Protein AF-A0A4R4NH53-F1 (afdb_monomer_lite)

Structure (mmCIF, N/CA/C/O backbone):
data_AF-A0A4R4NH53-F1
#
_entry.id   AF-A0A4R4NH53-F1
#
loop_
_atom_site.group_PDB
_atom_site.id
_atom_site.type_symbol
_atom_site.label_atom_id
_atom_site.label_alt_id
_atom_site.label_comp_id
_atom_site.label_asym_id
_atom_site.label_entity_id
_atom_site.label_seq_id
_atom_site.pdbx_PDB_ins_code
_atom_site.Cartn_x
_atom_site.Cartn_y
_atom_site.Cartn_z
_atom_site.occupancy
_atom_site.B_iso_or_equiv
_atom_site.auth_seq_id
_atom_site.auth_comp_id
_atom_site.auth_asym_id
_atom_site.auth_atom_id
_atom_site.pdbx_PDB_model_num
ATOM 1 N N . MET A 1 1 ? 4.614 19.154 -10.291 1.00 46.84 1 MET A N 1
ATOM 2 C CA . MET A 1 1 ? 4.232 17.991 -9.461 1.00 46.84 1 MET A CA 1
ATOM 3 C C . MET A 1 1 ? 4.997 16.799 -10.012 1.00 46.84 1 MET A C 1
ATOM 5 O O . MET A 1 1 ? 4.875 16.533 -11.199 1.00 46.84 1 MET A O 1
ATOM 9 N N . VAL A 1 2 ? 5.912 16.216 -9.237 1.00 52.31 2 VAL A N 1
ATOM 10 C CA . VAL A 1 2 ? 6.906 15.260 -9.757 1.00 52.31 2 VAL A CA 1
ATOM 11 C C . VAL A 1 2 ? 6.197 13.965 -10.156 1.00 52.31 2 VAL A C 1
ATOM 13 O O . VAL A 1 2 ? 5.719 13.238 -9.290 1.00 52.31 2 VAL A O 1
ATOM 16 N N . ASN A 1 3 ? 6.109 13.679 -11.456 1.00 60.62 3 ASN A N 1
ATOM 17 C CA . ASN A 1 3 ? 5.703 12.358 -11.917 1.00 60.62 3 ASN A CA 1
ATOM 18 C C . ASN A 1 3 ? 6.935 11.449 -11.840 1.00 60.62 3 ASN A C 1
ATOM 20 O O . ASN A 1 3 ? 7.779 11.448 -12.729 1.00 60.62 3 ASN A O 1
ATOM 24 N N . LEU A 1 4 ? 7.063 10.726 -10.730 1.00 66.44 4 LEU A N 1
ATOM 25 C CA . LEU A 1 4 ? 8.191 9.842 -10.407 1.00 66.44 4 LEU A CA 1
ATOM 26 C C . LEU A 1 4 ? 8.246 8.567 -11.286 1.00 66.44 4 LEU A C 1
ATOM 28 O O . LEU A 1 4 ? 8.985 7.638 -10.969 1.00 66.44 4 LEU A O 1
ATOM 32 N N . GLY A 1 5 ? 7.471 8.508 -12.377 1.00 82.50 5 GLY A N 1
ATOM 33 C CA . GLY A 1 5 ? 7.398 7.354 -13.279 1.00 82.50 5 GLY A CA 1
ATOM 34 C C . GLY A 1 5 ? 6.632 6.169 -12.690 1.00 82.50 5 GLY A C 1
ATOM 35 O O . GLY A 1 5 ? 6.805 5.039 -13.144 1.00 82.50 5 GLY A O 1
ATOM 36 N N . PHE A 1 6 ? 5.812 6.401 -11.661 1.00 83.00 6 PHE A N 1
ATOM 37 C CA . PHE A 1 6 ? 4.995 5.346 -11.075 1.00 83.00 6 PHE A CA 1
ATOM 38 C C . PHE A 1 6 ? 3.798 5.021 -11.976 1.00 83.00 6 PHE A C 1
ATOM 40 O O . PHE A 1 6 ? 3.181 5.936 -1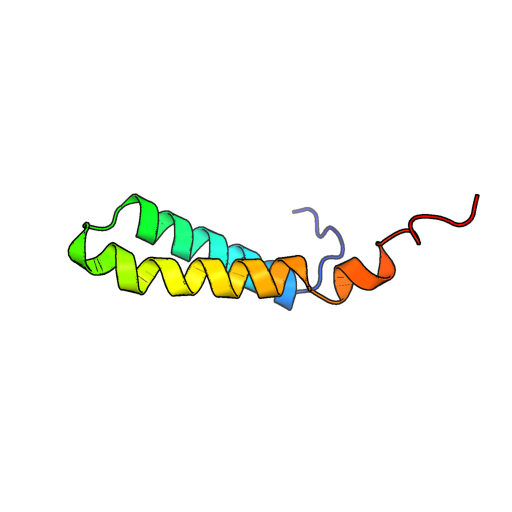2.524 1.00 83.00 6 PHE A O 1
ATOM 47 N N . PRO A 1 7 ? 3.425 3.737 -12.099 1.00 89.06 7 PRO A N 1
ATOM 48 C CA . PRO A 1 7 ? 2.203 3.349 -12.785 1.00 89.06 7 PRO A CA 1
ATOM 49 C C . PRO A 1 7 ? 0.970 3.953 -12.114 1.00 89.06 7 PRO A C 1
ATOM 51 O O . PRO A 1 7 ? 0.878 3.983 -10.886 1.00 89.06 7 PRO A O 1
ATOM 54 N N . ASP A 1 8 ? 0.003 4.371 -12.927 1.00 88.94 8 ASP A N 1
ATOM 55 C CA . ASP A 1 8 ? -1.233 5.005 -12.456 1.00 88.94 8 ASP A CA 1
ATOM 56 C C . ASP A 1 8 ? -2.017 4.101 -11.488 1.00 88.94 8 ASP A C 1
ATOM 58 O O . ASP A 1 8 ? -2.487 4.555 -10.449 1.00 88.94 8 ASP A O 1
ATOM 62 N N . ASP A 1 9 ? -2.053 2.789 -11.755 1.00 88.94 9 ASP A N 1
ATOM 63 C CA . ASP A 1 9 ? -2.707 1.815 -10.871 1.00 88.94 9 ASP A CA 1
ATOM 64 C C . ASP A 1 9 ? -2.059 1.752 -9.478 1.00 88.94 9 ASP A C 1
ATOM 66 O O . ASP A 1 9 ? -2.767 1.739 -8.474 1.00 88.94 9 ASP A O 1
ATOM 70 N N . LEU A 1 10 ? -0.725 1.823 -9.399 1.00 89.88 10 LEU A N 1
ATOM 71 C CA . LEU A 1 10 ? 0.003 1.837 -8.128 1.00 89.88 10 LEU A CA 1
ATOM 72 C C . LEU A 1 10 ? -0.288 3.115 -7.332 1.00 89.88 10 LEU A C 1
ATOM 74 O O . LEU A 1 10 ? -0.494 3.065 -6.119 1.00 89.88 10 LEU A O 1
ATOM 78 N N . VAL A 1 11 ? -0.322 4.263 -8.012 1.00 91.56 11 VAL A N 1
ATOM 79 C CA . VAL A 1 11 ? -0.664 5.554 -7.398 1.00 91.56 11 VAL A CA 1
ATOM 80 C C . VAL A 1 11 ? -2.113 5.539 -6.903 1.00 91.56 11 VAL A C 1
ATOM 82 O O . VAL A 1 11 ? -2.390 5.950 -5.774 1.00 91.56 11 VAL A O 1
ATOM 85 N N . ARG A 1 12 ? -3.037 4.997 -7.699 1.00 91.31 12 ARG A N 1
ATOM 86 C CA . ARG A 1 12 ? -4.447 4.834 -7.334 1.00 91.31 12 ARG A CA 1
ATOM 87 C C . ARG A 1 12 ? -4.628 3.922 -6.121 1.00 91.31 12 ARG A C 1
ATOM 89 O O . ARG A 1 12 ? -5.362 4.288 -5.201 1.00 91.31 12 ARG A O 1
ATOM 96 N N . ASP A 1 13 ? -3.937 2.786 -6.081 1.00 93.00 13 ASP A N 1
ATOM 97 C CA . ASP A 1 13 ? -3.965 1.866 -4.942 1.00 93.00 13 ASP A CA 1
ATOM 98 C C . ASP A 1 13 ? -3.400 2.534 -3.675 1.00 93.00 13 ASP A C 1
ATOM 100 O O . ASP A 1 13 ? -3.987 2.408 -2.597 1.00 93.00 13 ASP A O 1
ATOM 104 N N . GLN A 1 14 ? -2.331 3.331 -3.796 1.00 91.81 14 GLN A N 1
ATOM 105 C CA . GLN A 1 14 ? -1.767 4.105 -2.685 1.00 91.81 14 GLN A CA 1
ATOM 106 C C . GLN A 1 14 ? -2.735 5.177 -2.156 1.00 91.81 14 GLN A C 1
ATOM 108 O O . GLN A 1 14 ? -2.870 5.344 -0.939 1.00 91.81 14 GLN A O 1
ATOM 113 N N . HIS A 1 15 ? -3.442 5.891 -3.037 1.00 93.62 15 HIS A N 1
ATOM 114 C CA . HIS A 1 15 ? -4.477 6.846 -2.630 1.00 93.62 15 HIS A CA 1
ATOM 115 C C . HIS A 1 15 ? -5.648 6.153 -1.928 1.00 93.62 15 HIS A C 1
ATOM 117 O O . HIS A 1 15 ? -6.095 6.615 -0.875 1.00 93.62 15 HIS A O 1
ATOM 123 N N . ALA A 1 16 ? -6.112 5.022 -2.466 1.00 92.44 16 ALA A N 1
ATOM 124 C CA . ALA A 1 16 ? -7.164 4.225 -1.847 1.00 92.44 16 ALA A CA 1
ATOM 125 C C . ALA A 1 16 ? -6.745 3.718 -0.458 1.00 92.44 16 ALA A C 1
ATOM 127 O O . ALA A 1 16 ? -7.562 3.711 0.467 1.00 92.44 16 ALA A O 1
ATOM 128 N N . TRP A 1 17 ? -5.475 3.334 -0.296 1.00 92.44 17 TRP A N 1
ATOM 129 C CA . TRP A 1 17 ? -4.922 2.902 0.984 1.00 92.44 17 TRP A CA 1
ATOM 130 C C . TRP A 1 17 ? -4.909 4.042 2.008 1.00 92.44 17 TRP A C 1
ATOM 132 O O . TRP A 1 17 ? -5.421 3.863 3.113 1.00 92.44 17 TRP A O 1
ATOM 142 N N . ASN A 1 18 ? -4.429 5.232 1.627 1.00 91.69 18 ASN A N 1
ATOM 143 C CA . ASN A 1 18 ? -4.419 6.410 2.503 1.00 91.69 18 ASN A CA 1
ATOM 144 C C . ASN A 1 18 ? -5.833 6.784 2.969 1.00 91.69 18 ASN A C 1
ATOM 146 O O . ASN A 1 18 ? -6.063 6.978 4.162 1.00 91.69 18 ASN A O 1
ATOM 150 N N . HIS A 1 19 ? -6.800 6.810 2.050 1.00 91.12 19 HIS A N 1
ATOM 151 C CA . HIS A 1 19 ? -8.189 7.123 2.381 1.00 91.12 19 HIS A CA 1
ATOM 152 C C . HIS A 1 19 ? -8.823 6.068 3.306 1.00 91.12 19 HIS A C 1
ATOM 154 O O . HIS A 1 19 ? -9.574 6.400 4.223 1.00 91.12 19 HIS A O 1
ATOM 160 N N . ALA A 1 20 ? -8.520 4.782 3.099 1.00 89.75 20 ALA A N 1
ATOM 161 C CA . ALA A 1 20 ? -8.981 3.715 3.987 1.00 89.75 20 ALA A CA 1
ATOM 162 C C . ALA A 1 20 ? -8.349 3.820 5.385 1.00 89.75 20 ALA A C 1
ATOM 164 O O . ALA A 1 20 ? -9.037 3.618 6.384 1.00 89.75 20 ALA A O 1
ATOM 165 N N . TYR A 1 21 ? -7.065 4.174 5.467 1.00 86.44 21 TYR A N 1
ATOM 166 C CA . TYR A 1 21 ? -6.370 4.359 6.737 1.00 86.44 21 TYR A CA 1
ATOM 167 C C . TYR A 1 21 ? -6.915 5.556 7.525 1.00 86.44 21 TYR A C 1
ATOM 169 O O . TYR A 1 21 ? -7.138 5.444 8.727 1.00 86.44 21 TYR A O 1
ATOM 177 N N . GLN A 1 22 ? -7.206 6.676 6.855 1.00 88.81 22 GLN A N 1
ATOM 178 C CA . GLN A 1 22 ? -7.835 7.836 7.495 1.00 88.81 22 GLN A CA 1
ATOM 179 C C . GLN A 1 22 ? -9.220 7.505 8.053 1.00 88.81 22 GLN A C 1
ATOM 181 O O . GLN A 1 22 ? -9.512 7.872 9.186 1.00 88.81 22 GLN A O 1
ATOM 186 N N . GLN A 1 23 ? -10.044 6.767 7.302 1.00 87.50 23 GLN A N 1
ATOM 187 C CA . GLN A 1 23 ? -11.335 6.288 7.804 1.00 87.50 23 GLN A CA 1
ATOM 188 C C . GLN A 1 23 ? -11.163 5.380 9.023 1.00 87.50 23 GLN A C 1
ATOM 190 O O . GLN A 1 23 ? -11.882 5.536 10.001 1.00 87.50 23 GLN A O 1
ATOM 195 N N . LEU A 1 24 ? -10.180 4.475 8.999 1.00 85.50 24 LEU A N 1
ATOM 196 C CA . LEU A 1 24 ? -9.886 3.595 10.129 1.00 85.50 24 LEU A CA 1
ATOM 197 C C . LEU A 1 24 ? -9.416 4.374 11.367 1.00 85.50 24 LEU A C 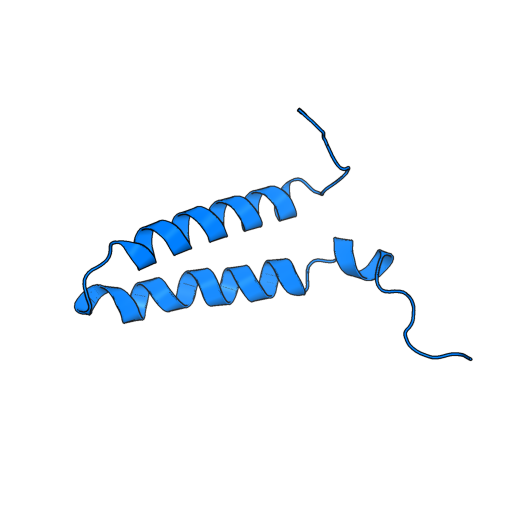1
ATOM 199 O O . LEU A 1 24 ? -9.782 4.010 12.479 1.00 85.50 24 LEU A O 1
ATOM 203 N N . ALA A 1 25 ? -8.659 5.458 11.181 1.00 85.31 25 ALA A N 1
ATOM 204 C CA . ALA A 1 25 ? -8.184 6.311 12.268 1.00 85.31 25 ALA A CA 1
ATOM 205 C C . ALA A 1 25 ? -9.306 7.097 12.970 1.00 85.31 25 ALA A C 1
ATOM 207 O O . ALA A 1 25 ? -9.142 7.472 14.128 1.00 85.31 25 ALA A O 1
ATOM 208 N N . VAL A 1 26 ? -10.433 7.339 12.291 1.00 86.50 26 VAL A N 1
ATOM 209 C CA . VAL A 1 26 ? -11.582 8.080 12.847 1.00 86.50 26 VAL A CA 1
ATOM 210 C C . VAL A 1 26 ? -12.775 7.189 13.200 1.00 86.50 26 VAL A C 1
ATOM 212 O O . VAL A 1 26 ? -13.765 7.685 13.737 1.00 86.50 26 VAL A O 1
ATOM 215 N N . CYS A 1 27 ? -12.719 5.889 12.893 1.00 80.94 27 CYS A N 1
ATOM 216 C CA . CYS A 1 27 ? -13.868 5.003 13.054 1.00 80.94 27 CYS A CA 1
ATOM 217 C C . CYS A 1 27 ? -14.059 4.476 14.477 1.00 80.94 27 CYS A C 1
ATOM 219 O O . CYS A 1 27 ? -13.114 4.332 15.253 1.00 80.94 27 CYS A O 1
ATOM 221 N N . ARG A 1 28 ? -15.311 4.126 14.797 1.00 73.44 28 ARG A N 1
ATOM 222 C CA . ARG A 1 28 ? -15.679 3.468 16.057 1.00 73.44 28 ARG A CA 1
ATOM 223 C C . ARG A 1 28 ? -15.316 1.977 16.019 1.00 73.44 28 ARG A C 1
ATOM 225 O O . ARG A 1 28 ? -15.222 1.367 14.955 1.00 73.44 28 ARG A O 1
ATOM 232 N N . LEU A 1 29 ? -15.133 1.378 17.199 1.00 70.69 29 LEU A N 1
ATOM 233 C CA . LEU A 1 29 ? -14.698 -0.020 17.386 1.00 70.69 29 LEU A CA 1
ATOM 234 C C . LEU A 1 29 ? -15.564 -1.057 16.642 1.00 70.69 29 LEU A C 1
ATOM 236 O O . LEU A 1 29 ? -15.050 -2.068 16.171 1.00 70.69 29 LEU A O 1
ATOM 240 N N . GLU A 1 30 ? -16.858 -0.788 16.504 1.00 72.25 30 GLU A N 1
ATOM 241 C CA . GLU A 1 30 ? -17.846 -1.624 15.810 1.00 72.25 30 GLU A CA 1
ATOM 242 C C . GLU A 1 30 ? -17.632 -1.710 14.285 1.00 72.25 30 GLU A C 1
ATOM 244 O O . GLU A 1 30 ? -17.843 -2.765 13.689 1.00 72.25 30 GLU A O 1
ATOM 249 N N . GLU A 1 31 ? -17.096 -0.662 13.656 1.00 72.38 31 GLU A N 1
ATOM 250 C CA . GLU A 1 31 ? -16.771 -0.639 12.219 1.00 72.38 31 GLU A CA 1
ATOM 251 C C . GLU A 1 31 ? -15.317 -1.064 11.936 1.00 72.38 31 GLU A C 1
ATOM 253 O O . GLU A 1 31 ? -14.946 -1.384 10.800 1.00 72.38 31 GLU A O 1
ATOM 258 N N . TYR A 1 32 ? -14.488 -1.146 12.982 1.00 75.81 32 TYR A N 1
ATOM 259 C CA . TYR A 1 32 ? -13.057 -1.442 12.905 1.00 75.81 32 TYR A CA 1
ATOM 260 C C . TYR A 1 32 ? -12.755 -2.781 12.216 1.00 75.81 32 TYR A C 1
ATOM 262 O O . TYR A 1 32 ? -11.853 -2.873 11.382 1.00 75.81 32 TYR A O 1
ATOM 270 N N . ALA A 1 33 ? -13.528 -3.831 12.515 1.00 74.75 33 ALA A N 1
ATOM 271 C CA . ALA A 1 33 ? -13.311 -5.164 11.944 1.00 74.75 33 ALA A CA 1
ATOM 272 C C . ALA A 1 33 ? -13.563 -5.209 10.425 1.00 74.75 33 ALA A C 1
ATOM 274 O O . ALA A 1 33 ? -12.847 -5.897 9.690 1.00 74.75 33 ALA A O 1
ATOM 275 N N . VAL A 1 34 ? -14.557 -4.457 9.945 1.00 74.94 34 VAL A N 1
ATOM 276 C CA . VAL A 1 34 ? -14.895 -4.361 8.517 1.00 74.94 34 VAL A CA 1
ATOM 277 C C . VAL A 1 34 ? -13.879 -3.475 7.799 1.00 74.94 34 VAL A C 1
ATOM 279 O O . VAL A 1 34 ? -13.354 -3.857 6.748 1.00 74.94 34 VAL A O 1
ATOM 282 N N . LEU A 1 35 ? -13.521 -2.341 8.404 1.00 74.44 35 LEU A N 1
ATOM 283 C CA . LEU A 1 35 ? -12.591 -1.382 7.819 1.00 74.44 35 LEU A CA 1
ATOM 284 C C . LEU A 1 35 ? -11.144 -1.858 7.806 1.00 74.44 35 LEU A C 1
ATOM 286 O O . LEU A 1 35 ? -10.398 -1.411 6.946 1.00 74.44 35 LEU A O 1
ATOM 290 N N . ARG A 1 36 ? -10.739 -2.798 8.669 1.00 80.25 36 ARG A N 1
ATOM 291 C CA . ARG A 1 36 ? -9.372 -3.349 8.683 1.00 80.25 36 ARG A CA 1
ATOM 292 C C . ARG A 1 36 ? -9.064 -4.262 7.494 1.00 80.25 36 ARG A C 1
ATOM 294 O O . ARG A 1 36 ? -7.910 -4.367 7.086 1.00 80.25 36 ARG A O 1
ATOM 301 N N . ARG A 1 37 ? -10.071 -4.904 6.892 1.00 83.31 37 ARG A N 1
ATOM 302 C CA . ARG A 1 37 ? -9.868 -5.833 5.759 1.00 83.31 37 ARG A CA 1
ATOM 303 C C . ARG A 1 37 ? -9.405 -5.118 4.488 1.00 83.31 37 ARG A C 1
ATOM 305 O O . ARG A 1 37 ? -8.566 -5.635 3.753 1.00 83.31 37 ARG A O 1
ATOM 312 N N . ARG A 1 38 ? -9.927 -3.916 4.245 1.00 84.88 38 ARG A N 1
ATOM 313 C CA . ARG A 1 38 ? -9.638 -3.116 3.047 1.00 84.88 38 ARG A CA 1
ATOM 314 C C . ARG A 1 38 ? -8.179 -2.623 2.950 1.00 84.88 38 ARG A C 1
ATOM 316 O O . ARG A 1 38 ? -7.573 -2.868 1.909 1.00 84.88 38 ARG A O 1
ATOM 323 N N . PRO A 1 39 ? -7.572 -2.001 3.981 1.00 87.25 39 PRO A N 1
ATOM 324 C CA . PRO A 1 39 ? -6.172 -1.594 3.945 1.00 87.25 39 PRO A CA 1
ATOM 325 C C . PRO A 1 39 ? -5.221 -2.792 3.889 1.00 87.25 39 PRO A C 1
ATOM 327 O O . PRO A 1 39 ? -4.205 -2.688 3.219 1.00 87.25 39 PRO A O 1
ATOM 330 N N . LEU A 1 40 ? -5.555 -3.944 4.490 1.00 88.00 40 LEU A N 1
ATOM 331 C CA . LEU A 1 40 ? -4.726 -5.155 4.376 1.00 88.00 40 LEU A CA 1
ATOM 332 C C . LEU A 1 40 ? -4.630 -5.654 2.927 1.00 88.00 40 LEU A C 1
ATOM 334 O O . LEU A 1 40 ? -3.533 -5.910 2.437 1.00 88.00 40 LEU A O 1
ATOM 338 N N . HIS A 1 41 ? -5.758 -5.737 2.217 1.00 89.38 41 HIS A N 1
ATOM 339 C CA . HIS A 1 41 ? -5.756 -6.134 0.806 1.00 89.38 41 HIS A CA 1
ATOM 340 C C . HIS A 1 41 ? -4.980 -5.120 -0.054 1.00 89.38 41 HIS A C 1
ATOM 342 O O . HIS A 1 41 ? -4.138 -5.503 -0.866 1.00 89.38 41 HIS A O 1
ATOM 348 N N . LEU A 1 42 ? -5.202 -3.821 0.162 1.00 91.50 42 LEU A N 1
ATOM 349 C CA . LEU A 1 42 ? -4.477 -2.769 -0.555 1.00 91.50 42 LEU A CA 1
ATOM 350 C C . LEU A 1 42 ? -2.967 -2.806 -0.261 1.00 91.50 42 LEU A C 1
ATOM 352 O O . LEU A 1 42 ? -2.171 -2.681 -1.186 1.00 91.50 42 LEU A O 1
ATOM 356 N N . SER A 1 43 ? -2.559 -3.075 0.984 1.00 89.62 43 SER A N 1
ATOM 357 C CA . SER A 1 43 ? -1.151 -3.283 1.343 1.00 89.62 43 SER A CA 1
ATOM 358 C C . SER A 1 43 ? -0.529 -4.445 0.570 1.00 89.62 43 SER A C 1
ATOM 360 O O . SER A 1 43 ? 0.578 -4.294 0.058 1.00 89.62 43 SER A O 1
ATOM 362 N N . CYS A 1 44 ? -1.228 -5.577 0.428 1.00 90.62 44 CYS A N 1
ATOM 363 C CA . CYS A 1 44 ? -0.743 -6.689 -0.392 1.00 90.62 44 CYS A CA 1
ATOM 364 C C . CYS A 1 44 ? -0.590 -6.277 -1.863 1.00 90.62 44 CYS A C 1
ATOM 366 O O . CYS A 1 44 ? 0.465 -6.502 -2.449 1.00 90.62 44 CYS A O 1
ATOM 368 N N . ARG A 1 45 ? -1.599 -5.629 -2.457 1.00 90.50 45 ARG A N 1
ATOM 369 C CA . ARG A 1 45 ? -1.535 -5.189 -3.862 1.00 90.50 45 ARG A CA 1
ATOM 370 C C . ARG A 1 45 ? -0.366 -4.245 -4.128 1.00 90.50 45 ARG A C 1
ATOM 372 O O . ARG A 1 45 ? 0.379 -4.464 -5.076 1.00 90.50 45 ARG A O 1
ATOM 379 N N . ILE A 1 46 ? -0.164 -3.257 -3.258 1.00 90.88 46 ILE A N 1
ATOM 380 C CA . ILE A 1 46 ? 0.950 -2.311 -3.364 1.00 90.88 46 ILE A CA 1
ATOM 381 C C . ILE A 1 46 ? 2.288 -3.043 -3.198 1.00 90.88 46 ILE A C 1
ATOM 383 O O . ILE A 1 46 ? 3.177 -2.849 -4.019 1.00 90.88 46 ILE A O 1
ATOM 387 N N . ALA A 1 47 ? 2.444 -3.909 -2.189 1.00 89.19 47 ALA A N 1
ATOM 388 C CA . ALA A 1 47 ? 3.710 -4.593 -1.901 1.00 89.19 47 ALA A CA 1
ATOM 389 C C . ALA A 1 47 ? 4.128 -5.609 -2.981 1.00 89.19 47 ALA A C 1
ATOM 391 O O . ALA A 1 47 ? 5.320 -5.777 -3.248 1.00 89.19 47 ALA A O 1
ATOM 392 N N . TYR A 1 48 ? 3.158 -6.275 -3.615 1.00 88.94 48 TYR A N 1
ATOM 393 C CA . TYR A 1 48 ? 3.390 -7.252 -4.686 1.00 88.94 48 TYR A CA 1
ATOM 394 C C . TYR A 1 48 ? 3.242 -6.660 -6.095 1.00 88.94 48 TYR A C 1
ATOM 396 O O . TYR A 1 48 ? 3.261 -7.405 -7.074 1.00 88.94 48 TYR A O 1
ATOM 404 N N . HIS A 1 49 ? 3.113 -5.336 -6.225 1.00 89.25 49 HIS A N 1
ATOM 405 C CA . HIS A 1 49 ? 2.893 -4.702 -7.520 1.00 89.25 49 HIS A CA 1
ATOM 406 C C . HIS A 1 49 ? 4.061 -4.980 -8.501 1.00 89.25 49 HIS A C 1
ATOM 408 O O . HIS A 1 49 ? 5.226 -4.802 -8.124 1.00 89.25 49 HIS A O 1
ATOM 414 N N . P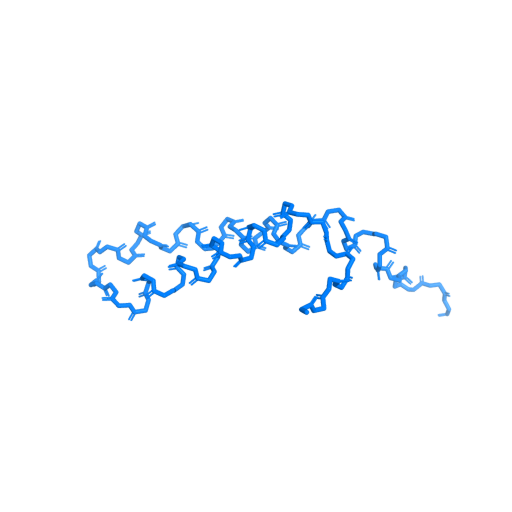RO A 1 50 ? 3.790 -5.336 -9.777 1.00 87.12 50 PRO A N 1
ATOM 415 C CA . PRO A 1 50 ? 4.817 -5.679 -10.772 1.00 87.12 50 PRO A CA 1
ATOM 416 C C . PRO A 1 50 ? 5.880 -4.598 -11.001 1.00 87.12 50 PRO A C 1
ATOM 418 O O . PRO A 1 50 ? 7.021 -4.907 -11.328 1.00 87.12 50 PRO A O 1
ATOM 421 N N . TYR A 1 51 ? 5.533 -3.329 -10.769 1.00 84.06 51 TYR A N 1
ATOM 422 C CA . TYR A 1 51 ? 6.484 -2.208 -10.771 1.00 84.06 51 TYR A CA 1
ATOM 423 C C . TYR A 1 51 ? 7.724 -2.466 -9.901 1.00 84.06 51 TYR A C 1
ATOM 425 O O . TYR A 1 51 ? 8.836 -2.093 -10.270 1.00 84.06 51 TYR A O 1
ATOM 433 N N . TRP A 1 52 ? 7.555 -3.135 -8.757 1.00 84.81 52 TRP A N 1
ATOM 434 C CA . TRP A 1 52 ? 8.666 -3.467 -7.869 1.00 84.81 52 TRP A CA 1
ATOM 435 C C . TRP A 1 52 ? 9.480 -4.663 -8.362 1.00 84.81 52 TRP A C 1
ATOM 437 O O . TRP A 1 52 ? 10.645 -4.782 -7.997 1.00 84.81 52 TRP A O 1
ATOM 447 N N . ALA A 1 53 ? 8.912 -5.537 -9.199 1.00 78.69 53 ALA A N 1
ATOM 448 C CA . ALA A 1 53 ? 9.596 -6.728 -9.701 1.00 78.69 53 ALA A CA 1
ATOM 449 C C . ALA A 1 53 ? 10.791 -6.376 -10.604 1.00 78.69 53 ALA A C 1
ATOM 451 O O . ALA A 1 53 ? 11.818 -7.038 -10.525 1.00 78.69 53 ALA A O 1
ATOM 452 N N . GLY A 1 54 ? 10.706 -5.287 -11.378 1.00 68.56 54 GLY A N 1
ATOM 453 C CA . GLY A 1 54 ? 11.835 -4.761 -12.164 1.00 68.56 54 GLY A CA 1
ATOM 454 C C . GLY A 1 54 ? 12.855 -3.944 -11.356 1.00 68.56 54 GLY A C 1
ATOM 455 O O . GLY A 1 54 ? 13.877 -3.537 -11.898 1.00 68.56 54 GLY A O 1
ATOM 456 N N . ARG A 1 55 ? 12.577 -3.674 -10.071 1.00 64.00 55 ARG A N 1
ATOM 457 C CA . ARG A 1 55 ? 13.419 -2.877 -9.154 1.00 64.00 55 ARG A CA 1
ATOM 458 C C . ARG A 1 55 ? 13.940 -3.671 -7.958 1.00 64.00 55 ARG A C 1
ATOM 460 O O . ARG A 1 55 ? 14.777 -3.163 -7.215 1.00 64.00 55 ARG A O 1
ATOM 467 N N . ARG A 1 56 ? 13.470 -4.906 -7.757 1.00 59.69 56 ARG A N 1
ATOM 468 C CA . ARG A 1 56 ? 14.142 -5.868 -6.888 1.00 59.69 56 ARG A CA 1
ATOM 469 C C . ARG A 1 56 ? 15.461 -6.201 -7.562 1.00 59.69 56 ARG A C 1
ATOM 471 O O . ARG A 1 56 ? 15.492 -6.992 -8.500 1.00 59.69 56 ARG A O 1
ATOM 478 N N . SER A 1 57 ? 16.546 -5.606 -7.075 1.00 59.62 57 SER A N 1
ATOM 479 C CA . SER A 1 57 ? 17.864 -6.194 -7.281 1.00 59.62 57 SER A CA 1
ATOM 480 C C . SER A 1 57 ? 17.759 -7.678 -6.916 1.00 59.62 57 SER A C 1
ATOM 482 O O . SER A 1 57 ? 17.162 -7.980 -5.873 1.00 59.62 57 SER A O 1
ATOM 484 N N . PRO A 1 58 ? 18.266 -8.607 -7.74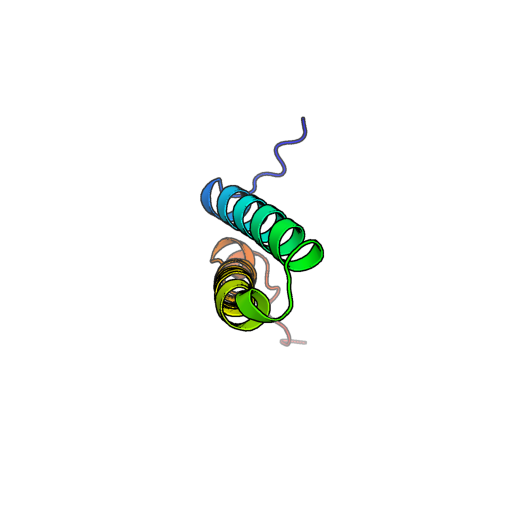3 1.00 54.78 58 PRO A N 1
ATOM 485 C CA . PRO A 1 58 ? 18.366 -9.994 -7.330 1.00 54.78 58 PRO A CA 1
ATOM 486 C C . PRO A 1 58 ? 19.221 -10.003 -6.064 1.00 54.78 58 PRO A C 1
ATOM 488 O O . PRO A 1 58 ? 20.412 -9.701 -6.093 1.00 54.78 58 PRO A O 1
ATOM 491 N N . ALA A 1 59 ? 18.585 -10.238 -4.922 1.00 61.38 59 ALA A N 1
ATOM 492 C CA . ALA A 1 59 ? 19.300 -10.424 -3.681 1.00 61.38 59 ALA A CA 1
ATOM 493 C C . ALA A 1 59 ? 20.080 -11.737 -3.816 1.00 61.38 59 ALA A C 1
ATOM 495 O O . ALA A 1 59 ? 19.476 -12.806 -3.828 1.00 61.38 59 ALA A O 1
ATOM 496 N N . GLY A 1 60 ? 21.405 -11.632 -3.942 1.00 58.62 60 GLY A N 1
ATOM 497 C CA . GLY A 1 60 ? 22.336 -12.744 -3.760 1.00 58.62 60 GLY A CA 1
ATOM 498 C C . GLY A 1 60 ? 22.762 -13.483 -5.030 1.00 58.62 60 GLY A C 1
ATOM 499 O O . GLY A 1 60 ? 22.352 -14.614 -5.254 1.00 58.62 60 GLY A O 1
ATOM 500 N N . LEU A 1 61 ? 23.668 -12.880 -5.799 1.00 49.62 61 LEU A N 1
ATOM 501 C CA . LEU A 1 61 ? 24.764 -13.602 -6.454 1.00 49.62 61 LEU A CA 1
ATOM 502 C C . LEU A 1 61 ? 26.026 -12.757 -6.245 1.00 49.62 61 LEU A C 1
ATOM 504 O O . LEU A 1 61 ? 26.276 -11.812 -6.991 1.00 49.62 61 LEU A O 1
ATOM 508 N N . GLY A 1 62 ? 26.751 -13.050 -5.170 1.00 46.53 62 GLY A N 1
ATOM 509 C CA . GLY A 1 62 ? 28.005 -1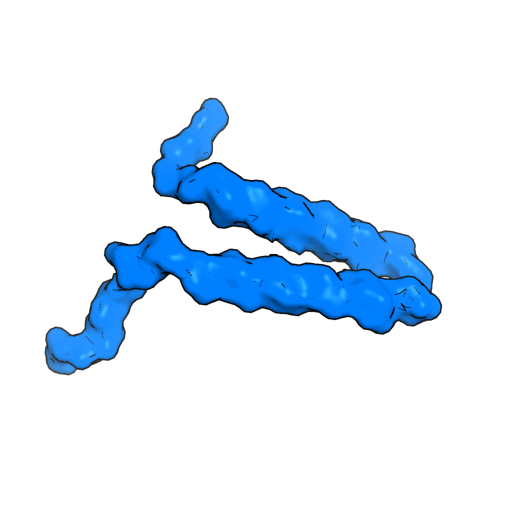2.409 -4.783 1.00 46.53 62 GLY A CA 1
ATOM 510 C C . GLY A 1 62 ? 28.595 -13.125 -3.588 1.00 46.53 62 GLY A C 1
ATOM 511 O O . GLY A 1 62 ? 27.874 -13.190 -2.568 1.00 46.53 62 GLY A O 1
#

pLDDT: mean 79.81, std 13.12, range [46.53, 93.62]

Radius of gyration: 15.32 Å; chains: 1; bounding box: 46×32×31 Å

Secondary structure (DSSP, 8-state):
----S--HHHHHHHHHHH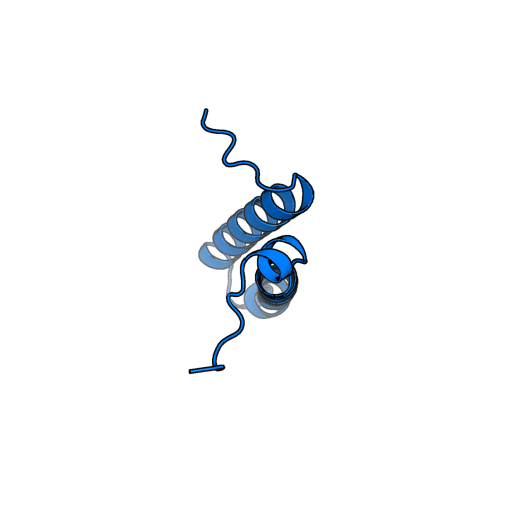HHHHHHHH--HHHHHHHHHHHHHHHHHHHT-HHHHTT---S---

Sequence (62 aa):
MVNLGFPDDLVRDQHAWNHAYQQLAVCRLEEYAVLRRRPLHLSCRIAYHPYWAGRRSPAGLG

Foldseek 3Di:
DDPVVDDPVLVVLVVQLVVLVVCLVPDDPVCNVVSVVSNVVSVVCNVPPVVCVVVPDPPDDD